Protein AF-F0G2H8-F1 (afdb_monomer)

Solvent-accessible surface area (backbone atoms only — not comparable to full-atom values): 6614 Å² total; per-residue (Å²): 132,87,86,88,83,82,81,82,78,77,78,82,74,82,76,78,76,78,75,69,77,76,76,77,78,61,76,72,78,60,64,91,63,74,85,87,87,87,71,81,94,63,67,61,63,51,43,53,52,17,58,76,66,78,46,78,59,69,76,95,60,81,57,90,77,57,68,69,72,53,83,64,87,84,68,58,77,91,51,37,38,98,86,69,45,68,48,85,77,87,97

pLDDT: mean 78.83, std 19.88, range [34.25, 97.88]

Radius of gyration: 29.5 Å; Cα contacts (8 Å, |Δi|>4): 38; chains: 1; bounding box: 73×35×79 Å

Structure (mmCIF, N/CA/C/O backbone):
data_AF-F0G2H8-F1
#
_entry.id   AF-F0G2H8-F1
#
loop_
_atom_site.group_PDB
_atom_site.id
_atom_si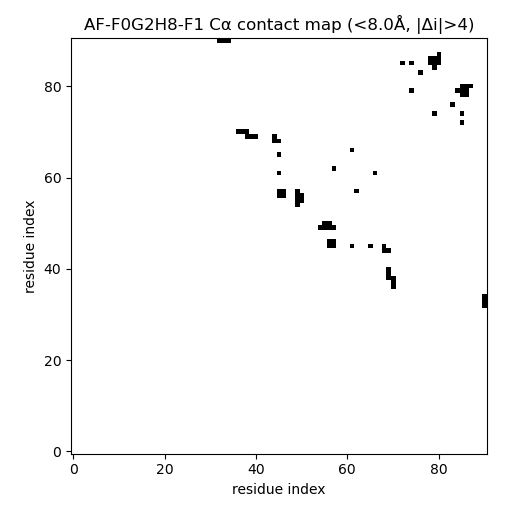te.type_symbol
_atom_site.label_atom_id
_atom_site.label_alt_id
_atom_site.label_comp_id
_atom_site.label_asym_id
_atom_site.label_entity_id
_atom_site.label_seq_id
_atom_site.pdbx_PDB_ins_code
_atom_site.Cartn_x
_atom_site.Cartn_y
_atom_site.Cartn_z
_atom_site.occupancy
_atom_site.B_iso_or_equiv
_atom_site.auth_seq_id
_atom_site.auth_comp_id
_atom_site.auth_asym_id
_atom_site.auth_atom_id
_atom_site.pdbx_PDB_model_num
ATOM 1 N N . MET A 1 1 ? 58.484 18.338 -65.153 1.00 34.25 1 MET A N 1
ATOM 2 C CA . MET A 1 1 ? 58.450 19.800 -65.370 1.00 34.25 1 MET A CA 1
ATOM 3 C C . MET A 1 1 ? 56.991 20.223 -65.256 1.00 34.25 1 MET A C 1
ATOM 5 O O . MET A 1 1 ? 56.251 19.736 -66.087 1.00 34.25 1 MET A O 1
ATOM 9 N N . HIS A 1 2 ? 56.626 20.974 -64.194 1.00 34.81 2 HIS A N 1
ATOM 10 C CA . HIS A 1 2 ? 55.366 21.725 -63.914 1.00 34.81 2 HIS A CA 1
ATOM 11 C C . HIS A 1 2 ? 54.020 21.052 -64.305 1.00 34.81 2 HIS A C 1
ATOM 13 O O . HIS A 1 2 ? 53.846 20.624 -65.431 1.00 34.81 2 HIS A O 1
ATOM 19 N N . ILE A 1 3 ? 52.977 20.946 -63.475 1.00 35.25 3 ILE A N 1
ATOM 20 C CA . ILE A 1 3 ? 52.295 21.984 -62.678 1.00 35.25 3 ILE A CA 1
ATOM 21 C C . ILE A 1 3 ? 51.282 21.282 -61.746 1.00 35.25 3 ILE A C 1
ATOM 23 O O . ILE A 1 3 ? 50.670 20.294 -62.146 1.00 35.25 3 ILE A O 1
ATOM 27 N N . GLY A 1 4 ? 51.102 21.787 -60.522 1.00 36.56 4 GLY A N 1
ATOM 28 C CA . GLY A 1 4 ? 50.120 21.286 -59.554 1.00 36.56 4 GLY A CA 1
ATOM 29 C C . GLY A 1 4 ? 48.738 21.945 -59.653 1.00 36.56 4 GLY A C 1
ATOM 30 O O . GLY A 1 4 ? 48.586 22.993 -60.273 1.00 36.56 4 GLY A O 1
ATOM 31 N N . ALA A 1 5 ? 47.754 21.339 -58.985 1.00 43.94 5 ALA A N 1
ATOM 32 C CA . ALA A 1 5 ? 46.513 21.967 -58.509 1.00 43.94 5 ALA A CA 1
ATOM 33 C C . ALA A 1 5 ? 45.956 21.083 -57.373 1.00 43.94 5 ALA A C 1
ATOM 35 O O . ALA A 1 5 ? 45.529 19.959 -57.609 1.00 43.94 5 ALA A O 1
ATOM 36 N N . PHE A 1 6 ? 46.302 21.414 -56.129 1.00 40.62 6 PHE A N 1
ATOM 37 C CA . PHE A 1 6 ? 45.468 22.122 -55.146 1.00 40.62 6 PHE A CA 1
ATOM 38 C C . PHE A 1 6 ? 44.430 21.211 -54.472 1.00 40.62 6 PHE A C 1
ATOM 40 O O . PHE A 1 6 ? 43.401 20.847 -55.037 1.00 40.62 6 PHE A O 1
ATOM 47 N N . GLU A 1 7 ? 44.767 20.835 -53.238 1.00 40.28 7 GLU A N 1
ATOM 48 C CA . GLU A 1 7 ? 43.970 20.053 -52.301 1.00 40.28 7 GLU A CA 1
ATOM 49 C C . GLU A 1 7 ? 42.566 20.631 -52.101 1.00 40.28 7 GLU A C 1
ATOM 51 O O . GLU A 1 7 ? 42.370 21.819 -51.844 1.00 40.28 7 GLU A O 1
ATOM 56 N N . ARG A 1 8 ? 41.575 19.736 -52.149 1.00 41.66 8 ARG A N 1
ATOM 57 C CA . ARG A 1 8 ? 40.240 19.981 -51.607 1.00 41.66 8 ARG A CA 1
ATOM 58 C C . ARG A 1 8 ? 40.373 20.243 -50.111 1.00 41.66 8 ARG A C 1
ATOM 60 O O . ARG A 1 8 ? 40.545 19.310 -49.331 1.00 41.66 8 ARG A O 1
ATOM 67 N N . ILE A 1 9 ? 40.226 21.499 -49.716 1.00 46.78 9 ILE A N 1
ATOM 68 C CA . ILE A 1 9 ? 40.014 21.879 -48.322 1.00 46.78 9 ILE A CA 1
ATOM 69 C C . ILE A 1 9 ? 38.675 21.262 -47.902 1.00 46.78 9 ILE A C 1
ATOM 71 O O . ILE A 1 9 ? 37.607 21.672 -48.360 1.00 46.78 9 ILE A O 1
ATOM 75 N N . GLY A 1 10 ? 38.744 20.189 -47.116 1.00 41.69 10 GLY A N 1
ATOM 76 C CA . GLY A 1 10 ? 37.579 19.504 -46.580 1.00 41.69 10 GLY A CA 1
ATOM 77 C C . GLY A 1 10 ? 36.788 20.449 -45.686 1.00 41.69 10 GLY A C 1
ATOM 78 O O . GLY A 1 10 ? 37.217 20.770 -44.582 1.00 41.69 10 GLY A O 1
ATOM 79 N N . GLY A 1 11 ? 35.624 20.888 -46.162 1.00 41.28 11 GLY A N 1
ATOM 80 C CA . GLY A 1 11 ? 34.614 21.509 -45.319 1.00 41.28 11 GLY A CA 1
ATOM 81 C C . GLY A 1 11 ? 34.128 20.487 -44.298 1.00 41.28 11 GLY A C 1
ATOM 82 O O . GLY A 1 11 ? 33.451 19.523 -44.650 1.00 41.28 11 GLY A O 1
ATOM 83 N N . PHE A 1 12 ? 34.502 20.681 -43.036 1.00 46.34 12 PHE A N 1
ATOM 84 C CA . PHE A 1 12 ? 33.992 19.903 -41.917 1.00 46.34 12 PHE A CA 1
ATOM 85 C C . PHE A 1 12 ? 32.556 20.364 -41.634 1.00 46.34 12 PHE A C 1
ATOM 87 O O . PHE A 1 12 ? 32.314 21.262 -40.831 1.00 46.34 12 PHE A O 1
ATOM 94 N N . ALA A 1 13 ? 31.587 19.794 -42.351 1.00 48.84 13 ALA A N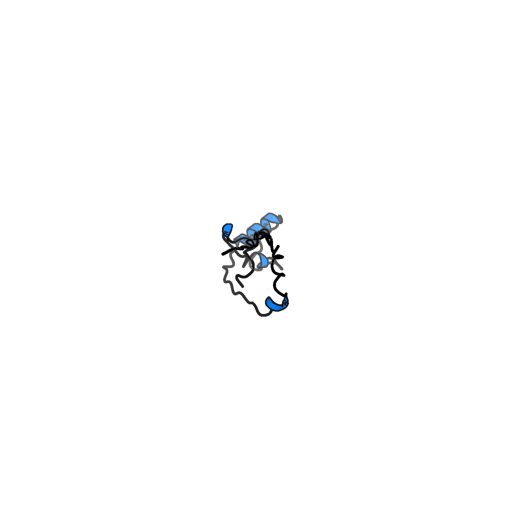 1
ATOM 95 C CA . ALA A 1 13 ? 30.187 19.918 -41.980 1.00 48.84 13 ALA A CA 1
ATOM 96 C C . ALA A 1 13 ? 29.964 19.042 -40.741 1.00 48.84 13 ALA A C 1
ATOM 98 O O . ALA A 1 13 ? 29.871 17.819 -40.844 1.00 48.84 13 ALA A O 1
ATOM 99 N N . VAL A 1 14 ? 29.901 19.663 -39.560 1.00 54.12 14 VAL A N 1
ATOM 100 C CA . VAL A 1 14 ? 29.336 19.016 -38.372 1.00 54.12 14 VAL A CA 1
ATOM 101 C C . VAL A 1 14 ? 27.867 18.748 -38.688 1.00 54.12 14 VAL A C 1
ATOM 103 O O . VAL A 1 14 ? 27.016 19.628 -38.588 1.00 54.12 14 VAL A O 1
ATOM 106 N N . SER A 1 15 ? 27.579 17.530 -39.139 1.00 48.53 15 SER A N 1
ATOM 107 C CA . SER A 1 15 ? 26.219 17.039 -39.292 1.00 48.53 15 SER A CA 1
ATOM 108 C C . SER A 1 15 ? 25.737 16.644 -37.900 1.00 48.53 15 SER A C 1
ATOM 110 O O . SER A 1 15 ? 25.902 15.506 -37.464 1.00 48.53 15 SER A O 1
ATOM 112 N N . THR A 1 16 ? 25.202 17.605 -37.145 1.00 52.97 16 THR A N 1
ATOM 113 C CA . THR A 1 16 ? 24.393 17.286 -35.968 1.00 52.97 16 THR A CA 1
ATOM 114 C C . THR A 1 16 ? 23.098 16.653 -36.464 1.00 52.97 16 THR A C 1
ATOM 116 O O . THR A 1 16 ? 22.077 17.313 -36.646 1.00 52.97 16 THR A O 1
ATOM 119 N N . SER A 1 17 ? 23.138 15.342 -36.699 1.00 53.31 17 SER A N 1
ATOM 120 C CA . SER A 1 17 ? 21.935 14.517 -36.703 1.00 53.31 17 SER A CA 1
ATOM 121 C C . SER A 1 17 ? 21.312 14.651 -35.315 1.00 53.31 17 SER A C 1
ATOM 123 O O . SER A 1 17 ? 21.700 13.951 -34.382 1.00 53.31 17 SER A O 1
ATOM 125 N N . SER A 1 18 ? 20.373 15.584 -35.164 1.00 56.22 18 SER A N 1
ATOM 126 C CA . SER A 1 18 ? 19.411 15.551 -34.072 1.00 56.22 18 SER A CA 1
ATOM 127 C C . SER A 1 18 ? 18.594 14.279 -34.274 1.00 56.22 18 SER A C 1
ATOM 129 O O . SER A 1 18 ? 17.635 14.258 -35.046 1.00 56.22 18 SER A O 1
ATOM 131 N N . SER A 1 19 ? 19.030 13.182 -33.651 1.00 58.91 19 SER A N 1
ATOM 132 C CA . SER A 1 19 ? 18.190 12.005 -33.528 1.00 58.91 19 SER A CA 1
ATOM 133 C C . SER A 1 19 ? 17.022 12.420 -32.650 1.00 58.91 19 SER A C 1
ATOM 135 O O . SER A 1 19 ? 17.156 12.706 -31.459 1.00 58.91 19 SER A O 1
ATOM 137 N N . ARG A 1 20 ? 15.859 12.531 -33.287 1.00 52.06 20 ARG A N 1
ATOM 138 C CA . ARG A 1 20 ? 14.579 12.551 -32.594 1.00 52.06 20 ARG A CA 1
ATOM 139 C C . ARG A 1 20 ? 14.606 11.383 -31.597 1.00 52.06 20 ARG A C 1
ATOM 141 O O . ARG A 1 20 ? 15.028 10.303 -32.013 1.00 52.06 20 ARG A O 1
ATOM 148 N N . PRO A 1 21 ? 14.213 11.567 -30.324 1.00 59.25 21 PRO A N 1
ATOM 149 C CA . PRO A 1 21 ? 14.075 10.424 -29.433 1.00 59.25 21 PRO A CA 1
ATOM 150 C C . PRO A 1 21 ? 13.189 9.391 -30.129 1.00 59.25 21 PRO A C 1
ATOM 152 O O . PRO A 1 21 ? 12.198 9.771 -30.768 1.00 59.25 21 PRO A O 1
ATOM 155 N N . ASP A 1 22 ? 13.604 8.124 -30.065 1.00 69.19 22 ASP A N 1
ATOM 156 C CA . ASP A 1 22 ? 12.875 7.009 -30.659 1.00 69.19 22 ASP A CA 1
ATOM 157 C C . ASP A 1 22 ? 11.390 7.135 -30.312 1.00 69.19 22 ASP A C 1
ATOM 159 O O . ASP A 1 22 ? 11.019 7.478 -29.184 1.00 69.19 22 ASP A O 1
ATOM 163 N N . ALA A 1 23 ? 10.531 6.934 -31.313 1.00 65.19 23 ALA A N 1
ATOM 164 C CA . ALA A 1 23 ? 9.094 6.976 -31.100 1.00 65.19 23 ALA A CA 1
ATOM 165 C C . ALA A 1 23 ? 8.726 5.999 -29.966 1.00 65.19 23 ALA A C 1
ATOM 167 O O . ALA A 1 23 ? 9.317 4.916 -29.890 1.00 65.19 23 ALA A O 1
ATOM 168 N N . PRO A 1 24 ? 7.781 6.357 -29.075 1.00 69.94 24 PRO A N 1
ATOM 169 C CA . PRO A 1 24 ? 7.382 5.459 -28.001 1.00 69.94 24 PRO A CA 1
ATOM 170 C C . PRO A 1 24 ? 6.952 4.115 -28.593 1.00 69.94 24 PRO A C 1
ATOM 172 O O . PRO A 1 24 ? 6.329 4.076 -29.658 1.00 69.94 24 PRO A O 1
ATOM 175 N N . ALA A 1 25 ? 7.298 3.024 -27.903 1.00 74.12 25 ALA A N 1
ATOM 176 C CA . ALA A 1 25 ? 6.885 1.680 -28.290 1.00 74.12 25 ALA A CA 1
ATOM 177 C C . ALA A 1 25 ? 5.381 1.651 -28.603 1.00 74.12 25 ALA A C 1
ATOM 179 O O . ALA A 1 25 ? 4.587 2.303 -27.916 1.00 74.12 25 ALA A O 1
ATOM 180 N N . SER A 1 26 ? 4.992 0.898 -29.635 1.00 87.12 26 SER A N 1
ATOM 181 C CA . SER A 1 26 ? 3.581 0.732 -29.980 1.00 87.12 26 SER A CA 1
ATOM 182 C C . SER A 1 26 ? 2.804 0.180 -28.781 1.00 87.12 26 SER A C 1
ATOM 184 O O . SER A 1 26 ? 3.321 -0.625 -28.004 1.00 87.12 26 SER A O 1
ATOM 186 N N . LEU A 1 27 ? 1.549 0.607 -28.617 1.00 86.19 27 LEU A N 1
ATOM 187 C CA . LEU A 1 27 ? 0.698 0.121 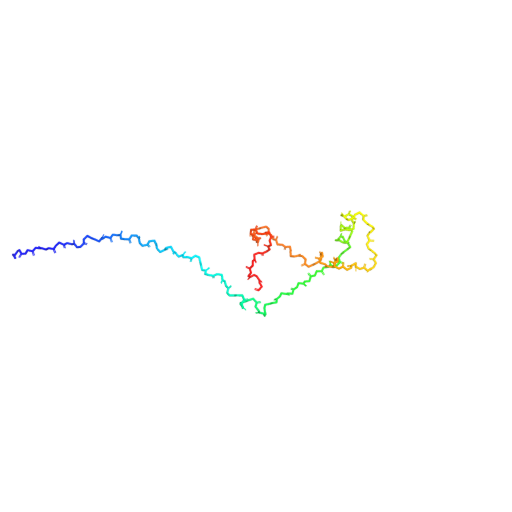-27.524 1.00 86.19 27 LEU A CA 1
ATOM 188 C C . LEU A 1 27 ? 0.507 -1.400 -27.586 1.00 86.19 27 LEU A C 1
ATOM 190 O O . LEU A 1 27 ? 0.454 -2.050 -26.547 1.00 86.19 27 LEU A O 1
ATOM 194 N N . ASP A 1 28 ? 0.518 -1.975 -28.789 1.00 89.31 28 ASP A N 1
ATOM 195 C CA . ASP A 1 28 ? 0.431 -3.421 -29.009 1.00 89.31 28 ASP A CA 1
ATOM 196 C C . ASP A 1 28 ? 1.554 -4.197 -28.313 1.00 89.31 28 ASP A C 1
ATOM 198 O O . ASP A 1 28 ? 1.344 -5.333 -27.895 1.00 89.31 28 ASP A O 1
ATOM 202 N N . ALA A 1 29 ? 2.723 -3.577 -28.106 1.00 85.25 29 ALA A N 1
ATOM 203 C CA . ALA A 1 29 ? 3.832 -4.197 -27.387 1.00 85.25 29 ALA A CA 1
ATOM 204 C C . ALA A 1 29 ? 3.485 -4.534 -25.928 1.00 85.25 29 ALA A C 1
ATOM 206 O O . ALA A 1 29 ? 4.249 -5.228 -25.265 1.00 85.25 29 ALA A O 1
ATOM 207 N N . TRP A 1 30 ? 2.392 -4.006 -25.377 1.00 82.94 30 TRP A N 1
ATOM 208 C CA . TRP A 1 30 ? 1.945 -4.264 -24.005 1.00 82.94 30 TRP A CA 1
ATOM 209 C C . TRP A 1 30 ? 0.977 -5.440 -23.892 1.00 82.94 30 TRP A C 1
ATOM 211 O O . TRP A 1 30 ? 0.750 -5.939 -22.791 1.00 82.94 30 TRP A O 1
ATOM 221 N N . LEU A 1 31 ? 0.420 -5.904 -25.010 1.00 89.12 31 LEU A N 1
ATOM 222 C CA . LEU A 1 31 ? -0.517 -7.019 -25.009 1.00 89.12 31 LEU A CA 1
ATOM 223 C C . LEU A 1 31 ? 0.203 -8.327 -24.657 1.00 89.12 31 LEU A C 1
ATOM 225 O O . LEU A 1 31 ? 1.283 -8.618 -25.164 1.00 89.12 31 LEU A O 1
ATOM 229 N N . GLY A 1 32 ? -0.419 -9.131 -23.793 1.00 88.75 32 GLY A N 1
ATOM 230 C CA . GLY A 1 32 ? 0.074 -10.462 -23.425 1.00 88.75 32 GLY A CA 1
ATOM 231 C C . GLY A 1 32 ? 1.190 -10.491 -22.379 1.00 88.75 32 GLY A C 1
ATOM 232 O O . GLY A 1 32 ? 1.643 -11.578 -22.032 1.00 88.75 32 GLY A O 1
ATOM 233 N N . ARG A 1 33 ? 1.619 -9.340 -21.850 1.00 85.81 33 ARG A N 1
ATOM 234 C CA . ARG A 1 33 ? 2.564 -9.293 -20.728 1.00 85.81 33 ARG A CA 1
ATOM 235 C C . ARG A 1 33 ? 1.868 -9.585 -19.404 1.00 85.81 33 ARG A C 1
ATOM 237 O O . ARG A 1 33 ? 0.741 -9.146 -19.181 1.00 85.81 33 ARG A O 1
ATOM 244 N N . THR A 1 34 ? 2.547 -10.320 -18.528 1.00 88.44 34 THR A N 1
ATOM 245 C CA . THR A 1 34 ? 2.019 -10.746 -17.227 1.00 88.44 34 THR A CA 1
ATOM 246 C C . THR A 1 34 ? 3.115 -10.736 -16.177 1.00 88.44 34 THR A C 1
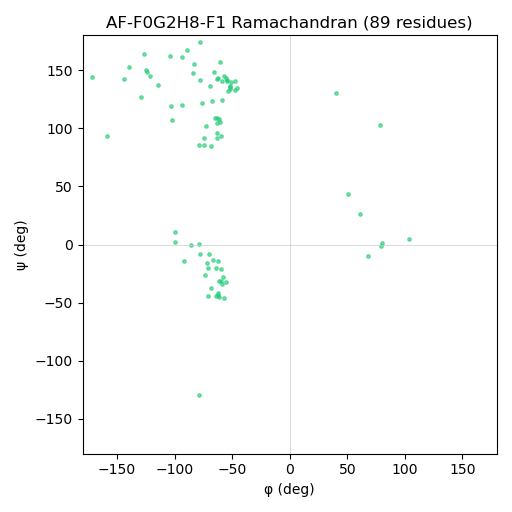ATOM 248 O O . THR A 1 34 ? 4.224 -11.191 -16.444 1.00 88.44 34 THR A O 1
ATOM 251 N N . GLU A 1 35 ? 2.766 -10.330 -14.963 1.00 86.00 35 GLU A N 1
ATOM 252 C CA . GLU A 1 35 ? 3.606 -10.450 -13.775 1.00 86.00 35 GLU A CA 1
ATOM 253 C C . GLU A 1 35 ? 2.832 -11.215 -12.692 1.00 86.00 35 GLU A C 1
ATOM 255 O O . GLU A 1 35 ? 1.600 -11.185 -12.652 1.00 86.00 35 GLU A O 1
ATOM 260 N N . THR A 1 36 ? 3.539 -11.944 -11.829 1.00 88.81 36 THR A N 1
ATOM 261 C CA . THR A 1 36 ? 2.949 -12.626 -10.671 1.00 88.81 36 THR A CA 1
ATOM 262 C C . THR A 1 36 ? 3.737 -12.263 -9.424 1.00 88.81 36 THR A C 1
ATOM 264 O O . THR A 1 36 ? 4.952 -12.438 -9.382 1.00 88.81 36 THR A O 1
ATOM 267 N N . LEU A 1 37 ? 3.026 -11.787 -8.404 1.00 87.12 37 LEU A N 1
ATOM 268 C CA . LEU A 1 37 ? 3.579 -11.373 -7.120 1.00 87.12 37 LEU A CA 1
ATOM 269 C C . LEU A 1 37 ? 2.895 -12.156 -5.998 1.00 87.12 37 LEU A C 1
ATOM 271 O O . LEU A 1 37 ? 1.719 -12.508 -6.097 1.00 87.12 37 LEU A O 1
ATOM 275 N N . ALA A 1 38 ? 3.636 -12.405 -4.924 1.00 91.94 38 ALA A N 1
ATOM 276 C CA . ALA A 1 38 ? 3.105 -12.956 -3.686 1.00 91.94 38 ALA A CA 1
ATOM 277 C C . ALA A 1 38 ? 3.240 -11.905 -2.585 1.00 91.94 38 ALA A C 1
ATOM 279 O O . ALA A 1 38 ? 4.278 -11.256 -2.474 1.00 91.94 38 ALA A O 1
ATOM 280 N N . ASP A 1 39 ? 2.197 -11.758 -1.775 1.00 92.06 39 ASP A N 1
ATOM 281 C CA . ASP A 1 39 ? 2.178 -10.839 -0.644 1.00 92.06 39 ASP A CA 1
ATOM 282 C C . ASP A 1 39 ? 1.483 -11.501 0.553 1.00 92.06 39 ASP A C 1
ATOM 284 O O . ASP A 1 39 ? 0.637 -12.391 0.396 1.00 92.06 39 ASP A O 1
ATOM 288 N N . HIS A 1 40 ? 1.852 -11.070 1.755 1.00 91.69 40 HIS A N 1
ATOM 289 C CA . HIS A 1 40 ? 1.215 -11.482 2.993 1.00 91.69 40 HIS A CA 1
ATOM 290 C C . HIS A 1 40 ? 0.117 -10.488 3.366 1.00 91.69 40 HIS A C 1
ATOM 292 O O . HIS A 1 40 ? 0.370 -9.318 3.652 1.00 91.69 40 HIS A O 1
ATOM 298 N N . ILE A 1 41 ? -1.116 -10.986 3.453 1.00 90.81 41 ILE A N 1
ATOM 299 C CA . ILE A 1 41 ? -2.258 -10.189 3.902 1.00 90.81 41 ILE A CA 1
ATOM 300 C C . ILE A 1 41 ? -2.155 -9.995 5.419 1.00 90.81 41 ILE A C 1
ATOM 302 O O . ILE A 1 41 ? -2.600 -10.827 6.208 1.00 90.81 41 ILE A O 1
ATOM 306 N N . THR A 1 42 ? -1.518 -8.900 5.826 1.00 92.69 42 THR A N 1
ATOM 307 C CA . THR A 1 42 ? -1.403 -8.484 7.230 1.00 92.69 42 THR A CA 1
ATOM 308 C C . THR A 1 42 ? -2.519 -7.510 7.615 1.00 92.69 42 THR A C 1
ATOM 310 O O . THR A 1 42 ? -3.150 -6.901 6.751 1.00 92.69 42 THR A O 1
ATOM 313 N N . VAL A 1 43 ? -2.769 -7.343 8.917 1.00 93.69 43 VAL A N 1
ATOM 314 C CA . VAL A 1 43 ? -3.821 -6.442 9.433 1.00 93.69 43 VAL A CA 1
ATOM 315 C C . VAL A 1 43 ? -3.460 -4.959 9.320 1.00 93.69 43 VAL A C 1
ATOM 317 O O . VAL A 1 43 ? -4.341 -4.116 9.177 1.00 93.69 43 VAL A O 1
ATOM 320 N N . PHE A 1 44 ? -2.164 -4.635 9.312 1.00 95.38 44 PHE A N 1
ATOM 321 C CA . PHE A 1 44 ? -1.688 -3.257 9.408 1.00 95.38 44 PHE A CA 1
ATOM 322 C C . PHE A 1 44 ? -2.239 -2.316 8.318 1.00 95.38 44 PHE A C 1
ATOM 324 O O . PHE A 1 44 ? -2.693 -1.231 8.679 1.00 95.38 44 PHE A O 1
ATOM 331 N N . PRO A 1 45 ? -2.273 -2.677 7.016 1.00 95.56 45 PRO A N 1
ATOM 332 C CA . PRO A 1 45 ? -2.842 -1.797 5.993 1.00 95.56 45 PRO A CA 1
ATOM 333 C C . PRO A 1 45 ? -4.314 -1.446 6.246 1.00 95.56 45 PRO A C 1
ATOM 335 O O . PRO A 1 45 ? -4.737 -0.321 5.978 1.00 95.56 45 PRO A O 1
ATOM 338 N N . LEU A 1 46 ? -5.089 -2.380 6.807 1.00 95.75 46 LEU A N 1
ATOM 339 C CA . LEU A 1 46 ? -6.496 -2.155 7.140 1.00 95.75 46 LEU A CA 1
ATOM 340 C C . LEU A 1 46 ? -6.637 -1.208 8.331 1.00 95.75 46 LEU A C 1
ATOM 342 O O . LEU A 1 46 ? -7.450 -0.286 8.271 1.00 95.75 46 LEU A O 1
ATOM 346 N N . ASP A 1 47 ? -5.831 -1.404 9.376 1.00 96.06 47 ASP A N 1
ATOM 347 C CA . ASP A 1 47 ? -5.812 -0.532 10.554 1.00 96.06 47 ASP A CA 1
ATOM 348 C C . ASP A 1 47 ? -5.388 0.893 10.177 1.00 96.06 47 ASP A C 1
ATOM 350 O O . ASP A 1 47 ? -6.025 1.867 10.581 1.00 96.06 47 ASP A O 1
ATOM 354 N N . ALA A 1 48 ? -4.354 1.022 9.343 1.00 96.62 48 ALA A N 1
ATOM 355 C CA . ALA A 1 48 ? -3.855 2.307 8.869 1.00 96.62 48 ALA A CA 1
ATOM 356 C C . ALA A 1 48 ? -4.898 3.054 8.022 1.00 96.62 48 ALA A C 1
ATOM 358 O O . ALA A 1 48 ? -5.121 4.252 8.230 1.00 96.62 48 ALA A O 1
ATOM 359 N N . LEU A 1 49 ? -5.577 2.366 7.094 1.00 96.88 49 LEU A N 1
ATOM 360 C CA . LEU A 1 49 ? -6.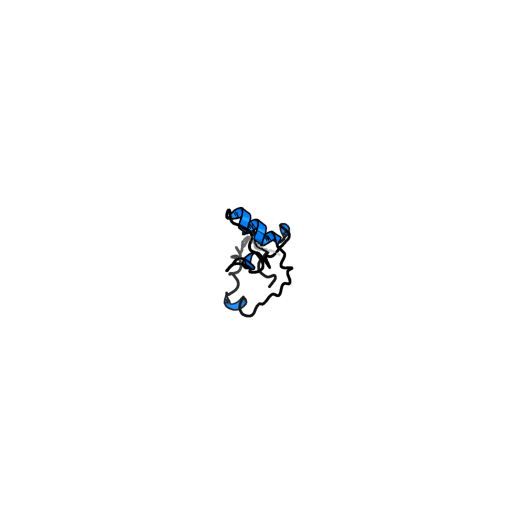643 2.989 6.305 1.00 96.88 49 LEU A CA 1
ATOM 361 C C . LEU A 1 49 ? -7.863 3.332 7.169 1.00 96.88 49 LEU A C 1
ATOM 363 O O . LEU A 1 49 ? -8.467 4.386 6.979 1.00 96.88 49 LEU A O 1
ATOM 367 N N . ALA A 1 50 ? -8.211 2.487 8.142 1.00 97.12 50 ALA A N 1
ATOM 368 C CA . ALA A 1 50 ? -9.289 2.774 9.079 1.00 97.12 50 ALA A CA 1
ATOM 369 C C . ALA A 1 50 ? -9.005 4.028 9.913 1.00 97.12 50 ALA A C 1
ATOM 371 O O . ALA A 1 50 ? -9.869 4.901 9.997 1.00 97.12 50 ALA A O 1
ATOM 372 N N . ALA A 1 51 ? -7.783 4.161 10.436 1.00 97.88 51 ALA A N 1
ATOM 373 C CA . ALA A 1 51 ? -7.343 5.355 11.150 1.00 97.88 51 ALA A CA 1
ATOM 374 C C . ALA A 1 51 ? -7.353 6.604 10.253 1.00 97.88 51 ALA A C 1
ATOM 376 O O . ALA A 1 51 ? -7.826 7.651 10.675 1.00 97.88 51 ALA A O 1
ATOM 377 N N . THR A 1 52 ? -6.902 6.487 9.000 1.00 97.56 52 THR A N 1
ATOM 378 C CA . THR A 1 52 ? -6.902 7.600 8.027 1.00 97.56 52 THR A CA 1
ATOM 379 C C . THR A 1 52 ? -8.311 8.121 7.730 1.00 97.56 52 THR A C 1
ATOM 381 O O . THR A 1 52 ? -8.488 9.295 7.418 1.00 97.56 52 THR A O 1
ATOM 384 N N . LEU A 1 53 ? -9.312 7.241 7.793 1.00 97.00 53 LEU A N 1
ATOM 385 C CA . LEU A 1 53 ? -10.710 7.548 7.493 1.00 97.00 53 LEU A CA 1
ATOM 386 C C . LEU A 1 53 ? -11.563 7.777 8.752 1.00 97.00 53 LEU A C 1
ATOM 388 O O . LEU A 1 53 ? -12.789 7.786 8.640 1.00 97.00 53 LEU A O 1
ATOM 392 N N . ASP A 1 54 ? -10.941 7.901 9.930 1.00 97.44 54 ASP A N 1
ATOM 393 C CA . ASP A 1 54 ? -11.614 8.080 11.224 1.00 97.44 54 ASP A CA 1
ATOM 394 C C . ASP A 1 54 ? -12.728 7.043 11.483 1.00 97.44 54 ASP A C 1
ATOM 396 O O . ASP A 1 54 ? -13.827 7.357 11.950 1.00 97.44 54 ASP A O 1
ATOM 400 N N . ARG A 1 55 ? -12.453 5.771 11.166 1.00 95.12 55 ARG A N 1
ATOM 401 C CA . ARG A 1 55 ? -13.397 4.655 11.337 1.00 95.12 55 ARG A CA 1
ATOM 402 C C . ARG A 1 55 ? -12.802 3.507 12.138 1.00 95.12 55 ARG A C 1
ATOM 404 O O . ARG A 1 55 ? -11.592 3.360 12.266 1.00 95.12 55 ARG A O 1
ATOM 411 N N . ALA A 1 56 ? -13.680 2.631 12.618 1.00 94.44 56 ALA A N 1
ATOM 412 C CA . ALA A 1 56 ? -13.263 1.371 13.212 1.00 94.44 56 ALA A CA 1
ATOM 413 C C . ALA A 1 56 ? -12.545 0.478 12.182 1.00 94.44 56 ALA A C 1
ATOM 415 O O . ALA A 1 56 ? -12.938 0.413 11.004 1.00 94.44 56 ALA A O 1
ATOM 416 N N . ALA A 1 57 ? -11.517 -0.228 12.658 1.00 91.69 57 ALA A N 1
ATOM 417 C CA . ALA A 1 57 ? -10.837 -1.268 11.901 1.00 91.69 57 ALA A CA 1
ATOM 418 C C . ALA A 1 57 ? -11.832 -2.369 11.491 1.00 91.69 57 ALA A C 1
ATOM 420 O O . ALA A 1 57 ? -12.739 -2.703 12.264 1.00 91.69 57 ALA A O 1
ATOM 421 N N . PRO A 1 58 ? -11.724 -2.910 10.265 1.00 89.44 58 PRO A N 1
ATOM 422 C CA . PRO A 1 58 ? -12.546 -4.039 9.860 1.00 89.44 58 PRO A CA 1
ATOM 423 C C . PRO A 1 58 ? -12.197 -5.285 10.686 1.00 89.44 58 PRO A C 1
ATOM 425 O O . PRO A 1 58 ? -11.059 -5.468 11.103 1.00 89.44 58 PRO A O 1
ATOM 428 N N . GLY A 1 59 ? -13.199 -6.136 10.915 1.00 86.81 59 GLY A N 1
ATOM 429 C CA . GLY A 1 59 ? -12.999 -7.459 11.506 1.00 86.81 59 GLY A CA 1
ATOM 430 C C . GLY A 1 59 ? -12.478 -8.455 10.467 1.00 86.81 59 GLY A C 1
ATOM 431 O O . GLY A 1 59 ? -11.546 -8.177 9.724 1.00 86.81 59 GLY A O 1
ATOM 432 N N . GLU A 1 60 ? -13.123 -9.615 10.367 1.00 88.25 60 GLU A N 1
ATOM 433 C CA . GLU A 1 60 ? -12.673 -10.697 9.475 1.00 88.25 60 GLU A CA 1
ATOM 434 C C . GLU A 1 60 ? -12.879 -10.414 7.977 1.00 88.25 60 GLU A C 1
ATOM 436 O O . GLU A 1 60 ? -12.239 -11.035 7.130 1.00 88.25 60 GLU A O 1
ATOM 441 N N . VAL A 1 61 ? -13.773 -9.483 7.629 1.00 90.81 61 VAL A N 1
ATOM 442 C CA . VAL A 1 61 ? -14.124 -9.188 6.235 1.00 90.81 61 VAL A CA 1
ATOM 443 C C . VAL A 1 61 ? -13.454 -7.899 5.779 1.00 90.81 61 VAL A C 1
ATOM 445 O O . VAL A 1 61 ? -13.743 -6.817 6.293 1.00 90.81 61 VAL A O 1
ATOM 448 N N . VAL A 1 62 ? -12.609 -8.011 4.752 1.00 91.81 62 VAL A N 1
ATOM 449 C CA . VAL A 1 62 ? -11.998 -6.858 4.082 1.00 91.81 62 VAL A CA 1
ATOM 450 C C . VAL A 1 62 ? -13.088 -6.062 3.347 1.00 91.81 62 VAL A C 1
ATOM 452 O O . VAL A 1 62 ? -13.792 -6.631 2.508 1.00 91.81 62 VAL A O 1
ATOM 455 N N . PRO A 1 63 ? -13.252 -4.753 3.624 1.00 92.56 63 PRO A N 1
ATOM 456 C CA . PRO A 1 63 ? -14.236 -3.930 2.930 1.00 92.56 63 PRO A CA 1
ATOM 457 C C . PRO A 1 63 ? -13.978 -3.855 1.415 1.00 92.56 63 PRO A C 1
ATOM 459 O O . PRO A 1 63 ? -12.836 -4.008 0.967 1.00 92.56 63 PRO A O 1
ATOM 462 N N . PRO A 1 64 ? -15.009 -3.556 0.603 1.00 93.69 64 PRO A N 1
ATOM 463 C CA . PRO A 1 64 ? -14.838 -3.381 -0.835 1.00 93.69 64 PRO A CA 1
ATOM 464 C C . PRO A 1 64 ? -13.715 -2.393 -1.165 1.00 93.69 64 PRO A C 1
ATOM 466 O O . PRO A 1 64 ? -13.607 -1.336 -0.545 1.00 93.69 64 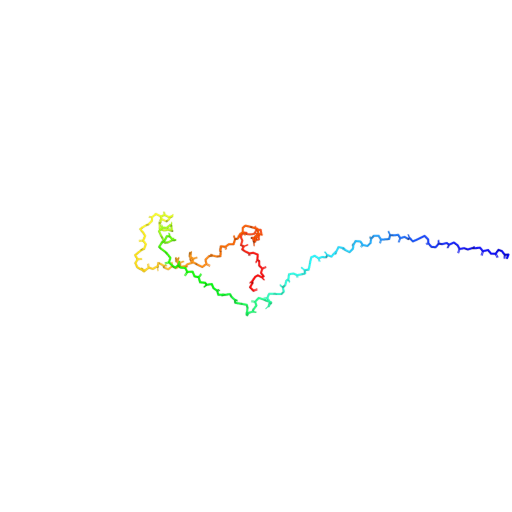PRO A O 1
ATOM 469 N N . LEU A 1 65 ? -12.891 -2.755 -2.153 1.00 93.56 65 LEU A N 1
ATOM 470 C CA . LEU A 1 65 ? -11.722 -2.004 -2.643 1.00 93.56 65 LEU A CA 1
ATOM 471 C C . LEU A 1 65 ? -10.525 -1.884 -1.682 1.00 93.56 65 LEU A C 1
ATOM 473 O O . LEU A 1 65 ? -9.449 -1.497 -2.122 1.00 93.56 65 LEU A O 1
ATOM 477 N N . TRP A 1 66 ? -10.639 -2.274 -0.408 1.00 95.12 66 TRP A N 1
ATOM 478 C CA . TRP A 1 66 ? -9.522 -2.152 0.546 1.00 95.12 66 TRP A CA 1
ATOM 479 C C . TRP A 1 66 ? -8.395 -3.157 0.287 1.00 95.12 66 TRP A C 1
ATOM 481 O O . TRP A 1 66 ? -7.270 -2.963 0.735 1.00 95.12 66 TRP A O 1
ATOM 491 N N . HIS A 1 67 ? -8.670 -4.200 -0.499 1.00 91.88 67 HIS A N 1
ATOM 492 C CA . HIS A 1 67 ? -7.659 -5.158 -0.938 1.00 91.88 67 HIS A CA 1
ATOM 493 C C . HIS A 1 67 ? -6.602 -4.546 -1.881 1.00 91.88 67 HIS A C 1
ATOM 495 O O . HIS A 1 67 ? -5.561 -5.158 -2.083 1.00 91.88 67 HIS A O 1
ATOM 501 N N . TRP A 1 68 ? -6.826 -3.343 -2.429 1.00 93.69 68 TRP A N 1
ATOM 502 C CA . TRP A 1 68 ? -5.831 -2.625 -3.245 1.00 93.69 68 TRP A CA 1
ATOM 503 C C . TRP A 1 68 ? -4.637 -2.092 -2.448 1.00 93.69 68 TRP A C 1
ATOM 505 O O . TRP A 1 68 ? -3.675 -1.613 -3.037 1.00 93.69 68 TRP A O 1
ATOM 515 N N . LEU A 1 69 ? -4.688 -2.168 -1.117 1.00 93.81 69 LEU A N 1
ATOM 516 C CA . LEU A 1 69 ? -3.546 -1.845 -0.264 1.00 93.81 69 LEU A CA 1
ATOM 517 C C . LEU A 1 69 ? -2.492 -2.961 -0.212 1.00 93.81 69 LEU A C 1
ATOM 519 O O . LEU A 1 69 ? -1.431 -2.757 0.371 1.00 93.81 69 LEU A O 1
ATOM 523 N N . TYR A 1 70 ? -2.785 -4.127 -0.788 1.00 93.06 70 TYR A N 1
ATOM 524 C CA . TYR A 1 70 ? -1.863 -5.255 -0.898 1.00 93.06 70 TYR A CA 1
ATOM 525 C C . TYR A 1 70 ? -1.322 -5.359 -2.322 1.00 93.06 70 TYR A C 1
ATOM 527 O O . TYR A 1 70 ? -1.914 -4.816 -3.258 1.00 93.06 70 TYR A O 1
ATOM 535 N N . PHE A 1 71 ? -0.213 -6.082 -2.491 1.00 91.31 71 PHE A N 1
ATOM 536 C CA . PHE A 1 71 ? 0.483 -6.232 -3.774 1.00 91.31 71 PHE A CA 1
ATOM 537 C C . PHE A 1 71 ? 0.982 -4.895 -4.352 1.00 91.31 71 PHE A C 1
ATOM 539 O O . PHE A 1 71 ? 1.144 -4.752 -5.564 1.00 91.31 71 PHE A O 1
ATOM 546 N N . VAL A 1 72 ? 1.228 -3.904 -3.488 1.00 89.25 72 VAL A N 1
ATOM 547 C CA . VAL A 1 72 ? 1.807 -2.615 -3.883 1.00 89.25 72 VAL A CA 1
ATOM 548 C C . VAL A 1 72 ? 3.309 -2.813 -4.127 1.00 89.25 72 VAL A C 1
ATOM 550 O O . VAL A 1 72 ? 4.008 -3.236 -3.204 1.00 89.25 72 VAL A O 1
ATOM 553 N N . PRO A 1 73 ? 3.839 -2.514 -5.330 1.00 86.50 73 PRO A N 1
ATOM 554 C CA . PRO A 1 73 ? 5.257 -2.700 -5.618 1.00 86.50 73 PRO A CA 1
ATOM 555 C C . PRO A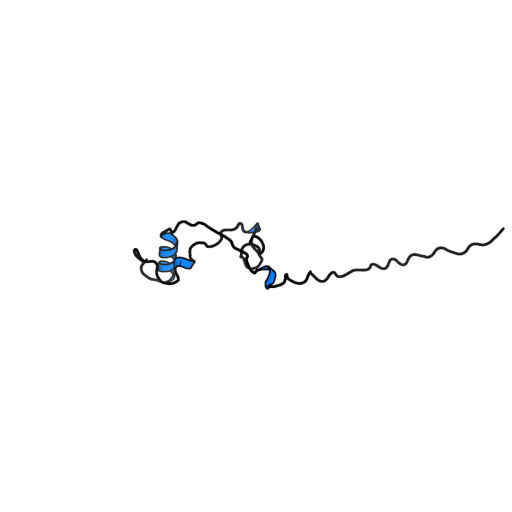 1 73 ? 6.141 -1.886 -4.670 1.00 86.50 73 PRO A C 1
ATOM 557 O O . PRO A 1 73 ? 6.021 -0.662 -4.587 1.00 86.50 73 PRO A O 1
ATOM 560 N N . VAL A 1 74 ? 7.066 -2.563 -3.991 1.00 88.12 74 VAL A N 1
ATOM 561 C CA . VAL A 1 74 ? 8.113 -1.922 -3.192 1.00 88.12 74 VAL A CA 1
ATOM 562 C C . VAL A 1 74 ? 9.404 -1.983 -3.992 1.00 88.12 74 VAL A C 1
ATOM 564 O O . VAL A 1 74 ? 9.998 -3.048 -4.136 1.00 88.12 74 VAL A O 1
ATOM 567 N N . ALA A 1 75 ? 9.830 -0.839 -4.521 1.00 89.25 75 ALA A N 1
ATOM 568 C CA . ALA A 1 75 ? 11.048 -0.728 -5.314 1.00 89.25 75 ALA A CA 1
ATOM 569 C C . ALA A 1 75 ? 12.026 0.283 -4.689 1.00 89.25 75 ALA A C 1
ATOM 571 O O . ALA A 1 75 ? 11.588 1.295 -4.128 1.00 89.25 75 ALA A O 1
ATOM 572 N N . PRO A 1 76 ? 13.350 0.049 -4.785 1.00 93.25 76 PRO A N 1
ATOM 573 C CA . PRO A 1 76 ? 14.351 1.042 -4.414 1.00 93.25 76 PRO A CA 1
ATOM 574 C C . PRO A 1 76 ? 14.127 2.356 -5.166 1.00 93.25 76 PRO A C 1
ATOM 576 O O . PRO A 1 76 ? 13.829 2.348 -6.356 1.00 93.25 76 PRO A O 1
ATOM 579 N N . THR A 1 77 ? 14.358 3.501 -4.517 1.00 93.62 77 THR A N 1
ATOM 580 C CA . THR A 1 77 ? 14.177 4.822 -5.152 1.00 93.62 77 THR A CA 1
ATOM 581 C C . THR A 1 77 ? 14.989 4.980 -6.443 1.00 93.62 77 THR A C 1
ATOM 583 O O . THR A 1 77 ? 14.543 5.641 -7.374 1.00 93.62 77 THR A O 1
ATOM 586 N N . ALA A 1 78 ? 16.160 4.338 -6.524 1.00 94.50 78 ALA A N 1
ATOM 587 C CA . ALA A 1 78 ? 17.004 4.327 -7.720 1.00 94.50 78 ALA A CA 1
ATOM 588 C C . ALA A 1 78 ? 16.352 3.635 -8.937 1.00 94.50 78 ALA A C 1
ATOM 590 O O . ALA A 1 78 ? 16.754 3.882 -10.073 1.00 94.50 78 ALA A O 1
ATOM 591 N N . GLU A 1 79 ? 15.351 2.785 -8.707 1.00 92.00 79 GLU A N 1
ATOM 592 C CA . GLU A 1 79 ? 14.612 2.037 -9.728 1.00 92.0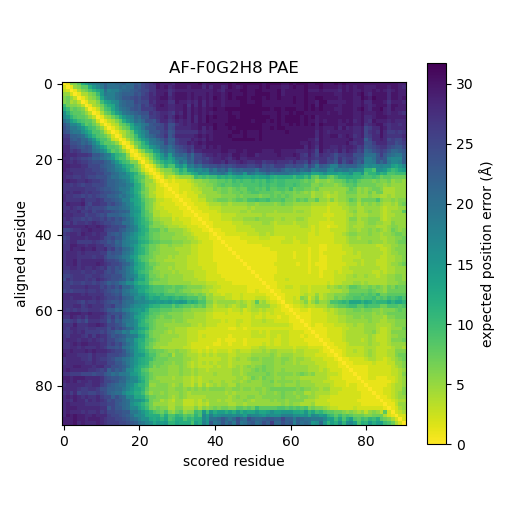0 79 GLU A CA 1
ATOM 593 C C . GLU A 1 79 ? 13.263 2.682 -10.078 1.00 92.00 79 GLU A C 1
ATOM 595 O O . GLU A 1 79 ? 12.527 2.159 -10.918 1.00 92.00 79 GLU A O 1
ATOM 600 N N . LEU A 1 80 ? 12.933 3.826 -9.472 1.00 91.94 80 LEU A N 1
ATOM 601 C CA . LEU A 1 80 ? 11.696 4.549 -9.751 1.00 91.94 80 LEU A CA 1
ATOM 602 C C . LEU A 1 80 ? 11.836 5.451 -10.983 1.00 91.94 80 LEU A C 1
ATOM 604 O O . LEU A 1 80 ? 12.902 5.989 -11.295 1.00 91.94 80 LEU A O 1
ATOM 608 N N . GLY A 1 81 ? 10.734 5.610 -11.707 1.00 90.25 81 GLY A N 1
ATOM 609 C CA . GLY A 1 81 ? 10.568 6.621 -12.737 1.00 90.25 81 GLY A CA 1
ATOM 610 C C . GLY A 1 81 ? 10.278 8.004 -12.141 1.00 90.25 81 GLY A C 1
ATOM 611 O O . GLY A 1 81 ? 10.060 8.142 -10.936 1.00 90.25 81 GLY A O 1
ATOM 612 N N . PRO A 1 82 ? 10.226 9.052 -12.982 1.00 90.44 82 PRO A N 1
ATOM 613 C CA . PRO A 1 82 ? 9.868 10.403 -12.542 1.00 90.44 82 PRO A CA 1
ATOM 614 C C . PRO A 1 82 ? 8.470 10.515 -11.908 1.00 90.44 82 PRO A C 1
ATOM 616 O O . PRO A 1 82 ? 8.211 11.475 -11.190 1.00 90.44 82 PRO A O 1
ATOM 619 N N . ASP A 1 83 ? 7.575 9.559 -12.181 1.00 89.25 83 ASP A N 1
ATOM 620 C CA . ASP A 1 83 ? 6.229 9.450 -11.601 1.00 89.25 83 ASP A CA 1
ATOM 621 C C . ASP A 1 83 ? 6.206 8.708 -10.252 1.00 89.25 83 ASP A C 1
ATOM 623 O O . ASP A 1 83 ? 5.148 8.573 -9.643 1.00 89.25 83 ASP A O 1
ATOM 627 N N . GLY A 1 84 ? 7.363 8.243 -9.770 1.00 89.31 84 GLY A N 1
ATOM 628 C CA . GLY A 1 84 ? 7.493 7.507 -8.514 1.00 89.31 84 GLY A CA 1
ATOM 629 C C . GLY A 1 84 ? 7.089 6.035 -8.605 1.00 89.31 84 GLY A C 1
ATOM 630 O O . GLY A 1 84 ? 7.225 5.318 -7.616 1.00 89.31 84 GLY A O 1
ATOM 631 N N . HIS A 1 85 ? 6.641 5.556 -9.767 1.00 88.62 85 HIS A N 1
ATOM 632 C CA . HIS A 1 85 ? 6.399 4.133 -9.990 1.00 88.62 85 HIS A CA 1
ATOM 633 C C . HIS A 1 85 ? 7.693 3.410 -10.376 1.00 88.62 85 HIS A C 1
ATOM 635 O O . HIS A 1 85 ? 8.598 4.041 -10.926 1.00 88.62 8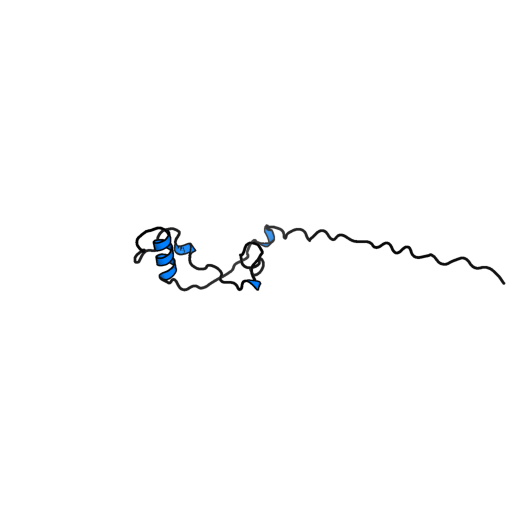5 HIS A O 1
ATOM 641 N N . PRO A 1 86 ? 7.801 2.087 -10.146 1.00 90.06 86 PRO A N 1
ATOM 642 C CA . PRO A 1 86 ? 8.895 1.299 -10.701 1.00 90.06 86 PRO A CA 1
ATOM 643 C C . PRO A 1 86 ? 9.032 1.541 -12.207 1.00 90.06 86 PRO A C 1
ATOM 645 O O . PRO A 1 86 ? 8.035 1.666 -12.930 1.00 90.06 86 PRO A O 1
ATOM 648 N N . ARG A 1 87 ? 10.272 1.636 -12.693 1.00 86.81 87 ARG A N 1
ATOM 649 C CA . ARG A 1 87 ? 10.539 1.878 -14.113 1.00 86.81 87 ARG A CA 1
ATOM 650 C C . ARG A 1 87 ? 9.815 0.854 -14.991 1.00 86.81 87 ARG A C 1
ATOM 652 O O . ARG A 1 87 ? 9.899 -0.353 -14.793 1.00 86.81 87 ARG A O 1
ATOM 659 N N . ARG A 1 88 ? 9.134 1.365 -16.018 1.00 75.38 88 ARG A N 1
ATOM 660 C CA . ARG A 1 88 ? 8.405 0.559 -17.006 1.00 75.38 88 ARG A CA 1
ATOM 661 C C . ARG A 1 88 ? 9.365 -0.353 -17.780 1.00 75.38 88 ARG A C 1
ATOM 663 O O . ARG A 1 88 ? 10.461 0.079 -18.133 1.00 75.38 88 ARG A O 1
ATOM 670 N N . GLY A 1 89 ? 8.919 -1.569 -18.105 1.00 65.19 89 GLY A N 1
ATOM 671 C CA . GLY A 1 89 ? 9.675 -2.542 -18.906 1.00 65.19 89 GLY A CA 1
ATOM 672 C C . GLY A 1 89 ? 10.310 -3.694 -18.120 1.00 65.19 89 GLY A C 1
ATOM 673 O O . GLY A 1 89 ? 11.010 -4.493 -18.728 1.00 65.19 89 GLY A O 1
ATOM 674 N N . GLY A 1 90 ? 10.063 -3.793 -16.807 1.00 60.62 90 GLY A N 1
ATOM 675 C CA . GLY A 1 90 ? 10.351 -4.996 -16.007 1.00 60.62 90 GLY A CA 1
ATOM 676 C C . GLY A 1 90 ? 9.309 -6.119 -16.148 1.00 60.62 90 GLY A C 1
ATOM 677 O O . GLY A 1 90 ? 9.460 -7.160 -15.521 1.00 60.62 90 GLY A O 1
ATOM 678 N N . PHE A 1 91 ? 8.278 -5.892 -16.970 1.00 54.97 91 PHE A N 1
ATOM 679 C CA . PHE A 1 91 ? 7.158 -6.780 -17.291 1.00 54.97 91 PHE A CA 1
ATOM 680 C C . PHE A 1 91 ? 7.059 -7.003 -18.808 1.00 54.97 91 PHE A C 1
ATOM 682 O O . PHE A 1 91 ? 7.416 -6.081 -19.595 1.00 54.97 91 PHE A O 1
#

Sequence (91 aa):
MHIGAFERIGGFAVSTSSSRPDAPASLDAWLGRTETLADHITVFPLDALAATLDRAAPGEVVPPLWHWLYFVPVAPTAELGPDGHPRRGGF

Mean predicted aligned error: 13.21 Å

Foldseek 3Di:
DDDDDDDDPDDPDPPPPPPDPPDPPDPVVPPPDDDDDDWDDDQVLQVVVCVVVVHDRDDPDDDPPSCVSIPQDDDDQVQADPVRHGDPDPD

Secondary structure (DSSP, 8-state):
----------------------PPPPGGGGTT----------SHHHHHHHHHTT-PPP-SSPPTTGGGGSS-----GGGB-TTSSBPTT--